Protein AF-A0A7W6SH37-F1 (afdb_monomer_lite)

Radius of gyration: 19.47 Å; chains: 1; bounding box: 39×26×54 Å

pLDDT: mean 76.32, std 10.73, range [50.25, 92.19]

Sequence (98 aa):
MGPTIKLVGFLLFLAGAGSIVYLQHCISEYRSSVPKPRVVGPFTAIRASFRWVHDPNDLLVSEECLANLRRTKTAALVTAAIWVILGIFIIAARALDV

Foldseek 3Di:
DDPVLVVVLVVLVVQLVVLVVQLVVLVVQLVVQDDDDPDPDDVSVVVSVPCPDDDPPPPPHDPSNVVSVVSSVVSVVSSVVSVVVSVVSVVVVVVVVD

Secondary structure (DSSP, 8-state):
--HHHHHHHHHHHHHHHHHHHHHHHHHHHHHHHSPPP---SHHHHHHHHH--S--TT-TTS-HHHHHHHHHHHHHHHHHHHHHHHHHHHHHHHHHHH-

Structure (mmCIF, N/CA/C/O backbone):
data_AF-A0A7W6SH37-F1
#
_entry.id   AF-A0A7W6SH37-F1
#
loop_
_atom_site.group_PDB
_atom_site.id
_atom_site.type_symbol
_atom_site.label_atom_id
_atom_site.label_alt_id
_atom_site.label_comp_id
_atom_site.label_asym_id
_atom_site.label_entity_id
_atom_site.label_seq_id
_atom_site.pdbx_PDB_ins_code
_atom_site.Cartn_x
_atom_site.Cartn_y
_atom_site.Cartn_z
_atom_site.occupancy
_atom_site.B_iso_or_equiv
_atom_site.auth_seq_id
_atom_site.auth_comp_id
_atom_site.auth_asym_id
_atom_site.auth_atom_id
_atom_site.pdbx_PDB_model_num
ATOM 1 N N . MET A 1 1 ? 10.998 -1.363 -28.952 1.00 62.38 1 MET A N 1
ATOM 2 C CA . MET A 1 1 ? 10.742 -2.123 -27.703 1.00 62.38 1 MET A CA 1
ATOM 3 C C . MET A 1 1 ? 10.529 -3.622 -27.921 1.00 62.38 1 MET A C 1
ATOM 5 O O . MET A 1 1 ? 9.589 -4.007 -28.610 1.00 62.38 1 MET A O 1
ATOM 9 N N . GLY A 1 2 ? 11.379 -4.468 -27.327 1.00 80.12 2 GLY A N 1
ATOM 10 C CA . GLY A 1 2 ? 11.278 -5.935 -27.411 1.00 80.12 2 GLY A CA 1
ATOM 11 C C . GLY A 1 2 ? 10.121 -6.552 -26.595 1.00 80.12 2 GLY A C 1
ATOM 12 O O . GLY A 1 2 ? 9.545 -5.880 -25.735 1.00 80.12 2 GLY A O 1
ATOM 13 N N . PRO A 1 3 ? 9.776 -7.836 -26.831 1.00 84.00 3 PRO A N 1
ATOM 14 C CA . PRO A 1 3 ? 8.671 -8.535 -26.155 1.00 84.00 3 PRO A CA 1
ATOM 15 C C . PRO A 1 3 ? 8.857 -8.651 -24.632 1.00 84.00 3 PRO A C 1
ATOM 17 O O . PRO A 1 3 ? 7.881 -8.646 -23.886 1.00 84.00 3 PRO A O 1
ATOM 20 N N . THR A 1 4 ? 10.103 -8.680 -24.160 1.00 83.19 4 THR A N 1
ATOM 21 C CA . THR A 1 4 ? 10.467 -8.726 -22.737 1.00 83.19 4 THR A CA 1
ATOM 22 C C . THR A 1 4 ? 10.016 -7.483 -21.970 1.00 83.19 4 THR A C 1
ATOM 24 O O . THR A 1 4 ? 9.462 -7.606 -20.883 1.00 83.19 4 THR A O 1
ATOM 27 N N . ILE A 1 5 ? 10.164 -6.287 -22.549 1.00 82.06 5 ILE A N 1
ATOM 28 C CA . ILE A 1 5 ? 9.757 -5.021 -21.913 1.00 82.06 5 ILE A CA 1
ATOM 29 C C . ILE A 1 5 ? 8.233 -4.975 -21.732 1.00 82.06 5 ILE A C 1
ATOM 31 O O . ILE A 1 5 ? 7.741 -4.554 -20.685 1.00 82.06 5 ILE A O 1
ATOM 35 N N . LYS A 1 6 ? 7.478 -5.475 -22.720 1.00 81.88 6 LYS A N 1
ATOM 36 C CA . LYS A 1 6 ? 6.011 -5.564 -22.651 1.00 81.88 6 LYS A CA 1
ATOM 37 C C . LYS A 1 6 ? 5.549 -6.532 -21.560 1.00 81.88 6 LYS A C 1
ATOM 39 O O . LYS A 1 6 ? 4.633 -6.204 -20.811 1.00 81.88 6 LYS A O 1
ATOM 44 N N . LEU A 1 7 ? 6.206 -7.690 -21.444 1.00 86.56 7 LEU A N 1
ATOM 45 C CA . LEU A 1 7 ? 5.926 -8.673 -20.394 1.00 86.56 7 LEU A CA 1
ATOM 46 C C . LEU A 1 7 ? 6.180 -8.083 -18.998 1.00 86.56 7 LEU A C 1
ATOM 48 O O . LEU A 1 7 ? 5.320 -8.180 -18.127 1.00 86.56 7 LEU A O 1
ATOM 52 N N . VAL A 1 8 ? 7.331 -7.434 -18.798 1.00 85.94 8 VAL A N 1
ATOM 53 C CA . VAL A 1 8 ? 7.691 -6.808 -17.514 1.00 85.94 8 VAL A CA 1
ATOM 54 C C . VAL A 1 8 ? 6.700 -5.703 -17.145 1.00 85.94 8 VAL A C 1
ATOM 56 O O . VAL A 1 8 ? 6.227 -5.664 -16.011 1.00 85.94 8 VAL A O 1
ATOM 59 N N . GLY A 1 9 ? 6.311 -4.857 -18.103 1.00 84.81 9 GLY A N 1
ATOM 60 C CA . GLY A 1 9 ? 5.294 -3.827 -17.881 1.00 84.81 9 GLY A CA 1
ATOM 61 C C . GLY A 1 9 ? 3.931 -4.407 -17.490 1.00 84.81 9 GLY A C 1
ATOM 62 O O . GLY A 1 9 ? 3.293 -3.910 -16.563 1.00 84.81 9 GLY A O 1
ATOM 63 N N . PHE A 1 10 ? 3.504 -5.492 -18.140 1.00 87.25 10 PHE A N 1
ATOM 64 C CA . PHE A 1 10 ? 2.250 -6.172 -17.809 1.00 87.25 10 PHE A CA 1
ATOM 65 C C . PHE A 1 10 ? 2.277 -6.804 -16.408 1.00 87.25 10 PHE A C 1
ATOM 67 O O . PHE A 1 10 ? 1.317 -6.667 -15.652 1.00 87.25 10 PHE A O 1
ATOM 74 N N . LEU A 1 11 ? 3.389 -7.436 -16.022 1.00 88.75 11 LEU A N 1
ATOM 75 C CA . LEU A 1 11 ? 3.561 -7.996 -14.677 1.00 88.75 11 LEU A CA 1
ATOM 76 C C . LEU A 1 11 ? 3.555 -6.908 -13.595 1.00 88.75 11 LEU A C 1
ATOM 78 O O . LEU A 1 11 ? 2.902 -7.079 -12.566 1.00 88.75 11 LEU A O 1
ATOM 82 N N . LEU A 1 12 ? 4.221 -5.774 -13.835 1.00 87.00 12 LEU A N 1
ATOM 83 C CA . LEU A 1 12 ? 4.196 -4.624 -12.923 1.00 87.00 12 LEU A CA 1
ATOM 84 C C . LEU A 1 12 ? 2.785 -4.044 -12.780 1.00 87.00 12 LEU A C 1
ATOM 86 O O . LEU A 1 12 ? 2.370 -3.703 -11.673 1.00 87.00 12 LEU A O 1
ATOM 90 N N . PHE A 1 13 ? 2.025 -3.979 -13.875 1.00 87.19 13 PHE A N 1
ATOM 91 C CA . PHE A 1 13 ? 0.629 -3.549 -13.840 1.00 87.19 13 PHE A CA 1
ATOM 92 C C . PHE A 1 13 ? -0.242 -4.494 -12.999 1.00 87.19 13 PHE A C 1
ATOM 94 O O . PHE A 1 13 ? -0.989 -4.030 -12.136 1.00 87.19 13 PHE A O 1
ATOM 101 N N . LEU A 1 14 ? -0.111 -5.812 -13.188 1.00 89.81 14 LEU A N 1
ATOM 102 C CA . LEU A 1 14 ? -0.833 -6.806 -12.385 1.00 89.81 14 LEU A CA 1
ATOM 103 C C . LEU A 1 14 ? -0.458 -6.733 -10.900 1.00 89.81 14 LEU A C 1
ATOM 105 O O . LEU A 1 14 ? -1.343 -6.792 -10.048 1.00 89.81 14 LEU A O 1
ATOM 109 N N . ALA A 1 15 ? 0.827 -6.555 -10.584 1.00 86.00 15 ALA A N 1
ATOM 110 C CA . ALA A 1 15 ? 1.288 -6.366 -9.210 1.00 86.00 15 ALA A CA 1
ATOM 111 C C . ALA A 1 15 ? 0.692 -5.094 -8.582 1.00 86.00 15 ALA A C 1
ATOM 113 O O . ALA A 1 15 ? 0.227 -5.124 -7.441 1.00 86.00 15 ALA A O 1
ATOM 114 N N . GLY A 1 16 ? 0.631 -3.995 -9.342 1.00 82.00 16 GLY A N 1
ATOM 115 C CA . GLY A 1 16 ? -0.019 -2.752 -8.925 1.00 82.00 16 GLY A CA 1
ATOM 116 C C . GLY A 1 16 ? -1.510 -2.942 -8.642 1.00 82.00 16 GLY A C 1
ATOM 117 O O . GLY A 1 16 ? -1.981 -2.597 -7.557 1.00 82.00 16 GLY A O 1
ATOM 118 N N . ALA A 1 17 ? -2.245 -3.562 -9.567 1.00 85.94 17 ALA A N 1
ATOM 119 C CA . ALA A 1 17 ? -3.668 -3.850 -9.397 1.00 85.94 17 ALA A CA 1
ATOM 120 C C . ALA A 1 17 ? -3.930 -4.766 -8.187 1.00 85.94 17 ALA A C 1
ATOM 122 O O . ALA A 1 17 ? -4.782 -4.460 -7.351 1.00 85.94 17 ALA A O 1
ATOM 123 N N . GLY A 1 18 ? -3.151 -5.842 -8.043 1.00 85.50 18 GLY A N 1
ATOM 124 C CA . GLY A 1 18 ? -3.246 -6.763 -6.908 1.00 85.50 18 GLY A CA 1
ATOM 125 C C . GLY A 1 18 ? -2.963 -6.082 -5.568 1.00 85.50 18 GLY A C 1
ATOM 126 O O . GLY A 1 18 ? -3.683 -6.315 -4.598 1.00 85.50 18 GLY A O 1
ATOM 127 N N . SER A 1 19 ? -1.976 -5.181 -5.519 1.00 83.44 19 SER A N 1
ATOM 128 C CA . SER A 1 19 ? -1.653 -4.431 -4.299 1.00 83.44 19 SER A CA 1
ATOM 129 C C . SER A 1 19 ? -2.799 -3.523 -3.838 1.00 83.44 19 SER A C 1
ATOM 131 O O . SER A 1 19 ? -3.079 -3.460 -2.643 1.00 83.44 19 SER A O 1
ATOM 133 N N . ILE A 1 20 ? -3.540 -2.907 -4.770 1.00 84.38 20 ILE A N 1
ATOM 134 C CA . ILE A 1 20 ? -4.723 -2.094 -4.444 1.00 84.38 20 ILE A CA 1
ATOM 135 C C . ILE A 1 20 ? -5.841 -2.958 -3.875 1.00 84.38 20 ILE A C 1
ATOM 137 O O . ILE A 1 20 ? -6.429 -2.594 -2.858 1.00 84.38 20 ILE A O 1
ATOM 141 N N . VAL A 1 21 ? -6.138 -4.093 -4.514 1.00 88.94 21 VAL A N 1
ATOM 142 C CA . VAL A 1 21 ? -7.184 -5.010 -4.040 1.00 88.94 21 VAL A CA 1
ATOM 143 C C . VAL A 1 21 ? -6.845 -5.515 -2.638 1.00 88.94 21 VAL A C 1
ATOM 145 O O . VAL A 1 21 ? -7.696 -5.499 -1.749 1.00 88.94 21 VAL A O 1
ATOM 148 N N . TYR A 1 22 ? -5.584 -5.882 -2.405 1.00 83.50 22 TYR A N 1
ATOM 149 C CA . TYR A 1 22 ? -5.108 -6.299 -1.090 1.00 83.50 22 TYR A CA 1
ATOM 150 C C . TYR A 1 22 ? -5.207 -5.171 -0.052 1.00 83.50 22 TYR A C 1
ATOM 152 O O . TYR A 1 22 ? -5.709 -5.383 1.050 1.00 83.50 22 TYR A O 1
ATOM 160 N N . LEU A 1 23 ? -4.816 -3.945 -0.411 1.00 78.56 23 LEU A N 1
ATOM 161 C CA . LEU A 1 23 ? -4.958 -2.782 0.462 1.00 78.56 23 LEU A CA 1
ATOM 162 C C . LEU A 1 23 ? -6.427 -2.515 0.822 1.00 78.56 23 LEU A C 1
ATOM 164 O O . LEU A 1 23 ? -6.737 -2.276 1.988 1.00 78.56 23 LEU A O 1
ATOM 168 N N . GLN A 1 24 ? -7.339 -2.591 -0.149 1.00 84.44 24 GLN A N 1
ATOM 169 C CA . GLN A 1 24 ? -8.778 -2.451 0.091 1.00 84.44 24 GLN A CA 1
ATOM 170 C C . GLN A 1 24 ? -9.303 -3.534 1.035 1.00 84.44 24 GLN A C 1
ATOM 172 O O . GLN A 1 24 ? -10.075 -3.224 1.944 1.00 84.44 24 GLN A O 1
ATOM 177 N N . HIS A 1 25 ? -8.850 -4.776 0.863 1.00 85.56 25 HIS A N 1
ATOM 178 C CA . HIS A 1 25 ? -9.200 -5.877 1.751 1.00 85.56 25 HIS A CA 1
ATOM 179 C C . HIS A 1 25 ? -8.741 -5.602 3.192 1.00 85.56 25 HIS A C 1
ATOM 181 O O . HIS A 1 25 ? -9.563 -5.630 4.106 1.00 85.56 25 HIS A O 1
ATOM 187 N N . CYS A 1 26 ? -7.480 -5.199 3.392 1.00 75.25 26 CYS A N 1
ATOM 188 C CA . CYS A 1 26 ? -6.961 -4.839 4.715 1.00 75.25 26 CYS A CA 1
ATOM 189 C C . CYS A 1 26 ? -7.687 -3.637 5.344 1.00 75.25 26 CYS A C 1
ATOM 191 O O . CYS A 1 26 ? -7.883 -3.604 6.557 1.00 75.25 26 CYS A O 1
ATOM 193 N N . ILE A 1 27 ? -8.091 -2.639 4.547 1.00 79.44 27 ILE A N 1
ATOM 194 C CA . ILE A 1 27 ? -8.883 -1.495 5.033 1.00 79.44 27 ILE A CA 1
ATOM 195 C C . ILE A 1 27 ? -10.275 -1.956 5.474 1.00 79.44 27 ILE A C 1
ATOM 197 O O . ILE A 1 27 ? -10.786 -1.475 6.488 1.00 79.44 27 ILE A O 1
ATOM 201 N N . SER A 1 28 ? -10.894 -2.866 4.721 1.00 81.69 28 SER A N 1
ATOM 202 C CA . SER A 1 28 ? -12.203 -3.427 5.055 1.00 81.69 28 SER A CA 1
ATOM 203 C C . SER A 1 28 ? -12.149 -4.231 6.354 1.00 81.69 28 SER A C 1
ATOM 205 O O . SER A 1 28 ? -12.969 -4.001 7.243 1.00 81.69 28 SER A O 1
ATOM 207 N N . GLU A 1 29 ? -11.156 -5.113 6.499 1.00 79.12 29 GLU A N 1
ATOM 208 C CA . GLU A 1 29 ? -10.921 -5.861 7.740 1.00 79.12 29 GLU A CA 1
ATOM 209 C C . GLU A 1 29 ? -10.684 -4.919 8.920 1.00 79.12 29 GLU A C 1
ATOM 211 O O . GLU A 1 29 ? -11.368 -5.029 9.939 1.00 79.12 29 GLU A O 1
ATOM 216 N N . TYR A 1 30 ? -9.803 -3.926 8.761 1.00 73.44 30 TYR A N 1
ATOM 217 C CA . TYR A 1 30 ? -9.557 -2.924 9.794 1.00 73.44 30 TYR A CA 1
ATOM 218 C C . TYR A 1 30 ? -10.856 -2.218 10.200 1.00 73.44 30 TYR A C 1
ATOM 220 O O . TYR A 1 30 ? -11.222 -2.250 11.372 1.00 73.44 30 TYR A O 1
ATOM 228 N N . ARG A 1 31 ? -11.624 -1.676 9.245 1.00 73.06 31 ARG A N 1
ATOM 229 C CA . ARG A 1 31 ? -12.916 -1.018 9.519 1.00 73.06 31 ARG A CA 1
ATOM 230 C C . ARG A 1 31 ? -13.934 -1.926 10.202 1.00 73.06 31 ARG A C 1
ATOM 232 O O . ARG A 1 31 ? -14.739 -1.421 10.979 1.00 73.06 31 ARG A O 1
ATOM 239 N N . SER A 1 32 ? -13.916 -3.225 9.911 1.00 77.19 32 SER A N 1
ATOM 240 C CA . SER A 1 32 ? -14.807 -4.197 10.551 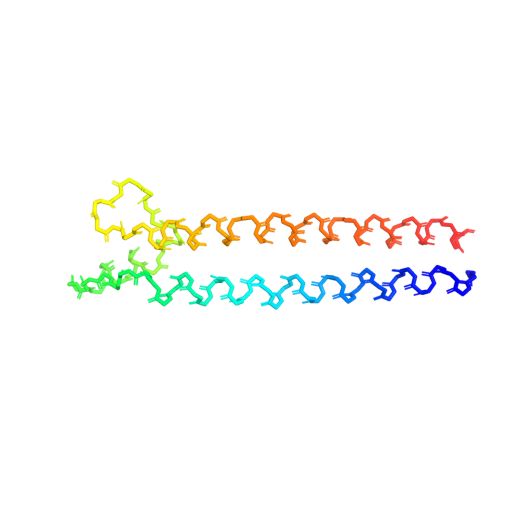1.00 77.19 32 SER A CA 1
ATOM 241 C C . SER A 1 32 ? -14.450 -4.425 12.025 1.00 77.19 32 SER A C 1
ATOM 243 O O . SER A 1 32 ? -15.346 -4.547 12.857 1.00 77.19 32 SER A O 1
ATOM 245 N N . SER A 1 33 ? -13.153 -4.392 12.352 1.00 70.56 33 SER A N 1
ATOM 246 C CA . SER A 1 33 ? -12.623 -4.545 13.712 1.00 70.56 33 SER A CA 1
ATOM 247 C C . SER A 1 33 ? -12.589 -3.244 14.521 1.00 70.56 33 SER A C 1
ATOM 249 O O . SER A 1 33 ? -12.355 -3.273 15.728 1.00 70.56 33 SER A O 1
ATOM 251 N N . VAL A 1 34 ? -12.811 -2.091 13.882 1.00 68.12 34 VAL A N 1
ATOM 252 C CA . VAL A 1 34 ? -12.786 -0.794 14.565 1.00 68.12 34 VAL A CA 1
ATOM 253 C C . VAL A 1 34 ? -14.042 -0.639 15.431 1.00 68.12 34 VAL A C 1
ATOM 255 O O . VAL A 1 34 ? -15.161 -0.709 14.908 1.00 68.12 34 VAL A O 1
ATOM 258 N N . PRO A 1 35 ? -13.892 -0.372 16.743 1.00 64.75 35 PRO A N 1
ATOM 259 C CA . PRO A 1 35 ? -15.030 -0.091 17.604 1.00 64.75 35 PRO A CA 1
ATOM 260 C C . PRO A 1 35 ? -15.735 1.176 17.111 1.00 64.75 35 PRO A C 1
ATOM 262 O O . PRO A 1 35 ? -15.153 2.258 17.032 1.00 64.75 35 PRO A O 1
ATOM 265 N N . LYS A 1 36 ? -17.013 1.040 16.741 1.00 68.38 36 LYS A N 1
ATOM 266 C CA . LYS A 1 36 ? -17.821 2.173 16.280 1.00 68.38 36 LYS A CA 1
ATOM 267 C C . LYS A 1 36 ? -18.013 3.137 17.459 1.00 68.38 36 LYS A C 1
ATOM 269 O O . LYS A 1 36 ? -18.536 2.709 18.491 1.00 68.38 36 LYS A O 1
ATOM 274 N N . PRO A 1 37 ? -17.622 4.418 17.343 1.00 61.19 37 PRO A N 1
ATOM 275 C CA . PRO A 1 37 ? -17.814 5.368 18.428 1.00 61.19 37 PRO A CA 1
ATOM 276 C C . PRO A 1 37 ? -19.307 5.486 18.750 1.00 61.19 37 PRO A C 1
ATOM 278 O O . PRO A 1 37 ? -20.135 5.592 17.844 1.00 61.19 37 PRO A O 1
ATOM 281 N N . ARG A 1 38 ? -19.667 5.480 20.040 1.00 60.75 38 ARG A N 1
ATOM 282 C CA . ARG A 1 38 ? -21.024 5.842 20.471 1.00 60.75 38 ARG A CA 1
ATOM 283 C C . ARG A 1 38 ? -21.229 7.319 20.158 1.00 60.75 38 ARG A C 1
ATOM 285 O O . ARG A 1 38 ? -20.708 8.191 20.849 1.00 60.75 38 ARG A O 1
ATOM 292 N N . VAL A 1 39 ? -21.939 7.594 19.072 1.00 60.91 39 VAL A N 1
ATOM 293 C CA . VAL A 1 39 ? -22.155 8.954 18.585 1.00 60.91 39 VAL A CA 1
ATOM 294 C C . VAL A 1 39 ? -23.235 9.628 19.431 1.00 60.91 39 VAL A C 1
ATOM 296 O O . VAL A 1 39 ? -24.426 9.481 19.180 1.00 60.91 39 VAL A O 1
ATOM 299 N N . VAL A 1 40 ? -22.822 10.358 20.463 1.00 58.25 40 VAL A N 1
ATOM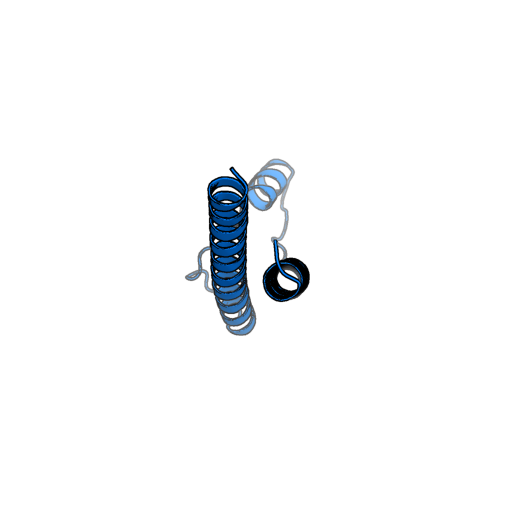 300 C CA . VAL A 1 40 ? -23.695 11.245 21.247 1.00 58.25 40 VAL A CA 1
ATOM 301 C C . VAL A 1 40 ? -23.674 12.639 20.610 1.00 58.25 40 VAL A C 1
ATOM 303 O O . VAL A 1 40 ? -22.948 13.528 21.051 1.00 58.25 40 VAL A O 1
ATOM 306 N N . GLY A 1 41 ? -24.406 12.807 19.502 1.00 72.62 41 GLY A N 1
ATOM 307 C CA . GLY A 1 41 ? -24.674 14.107 18.865 1.00 72.62 41 GLY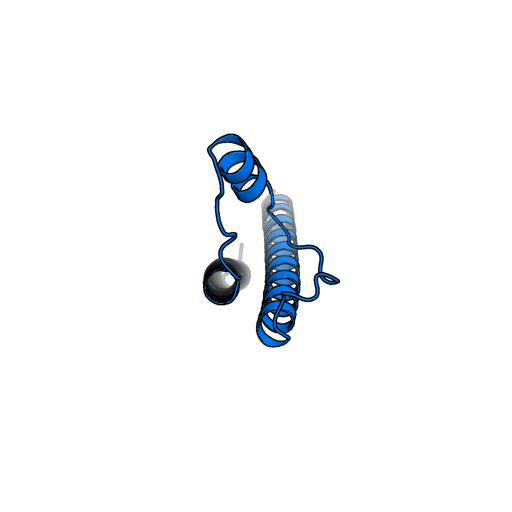 A CA 1
ATOM 308 C C . GLY A 1 41 ? -24.007 14.380 17.498 1.00 72.62 41 GLY A C 1
ATOM 309 O O . GLY A 1 41 ? -23.107 13.664 17.062 1.00 72.62 41 GLY A O 1
ATOM 310 N N . PRO A 1 42 ? -24.440 15.440 16.788 1.00 70.38 42 PRO A N 1
ATOM 311 C CA . PRO A 1 42 ? -23.992 15.729 15.420 1.00 70.38 42 PRO A CA 1
ATOM 312 C C . PRO A 1 42 ? -22.528 16.194 15.344 1.00 70.38 42 PRO A C 1
ATOM 314 O O . PRO A 1 42 ? -21.794 15.799 14.442 1.00 70.38 42 PRO A O 1
ATOM 317 N N . PHE A 1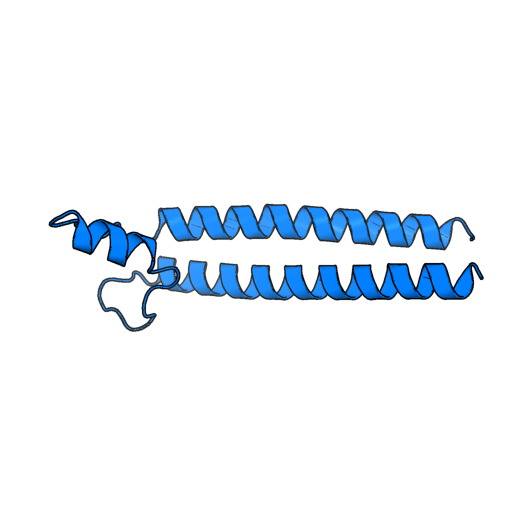 43 ? -22.053 16.969 16.322 1.00 68.56 43 PHE A N 1
ATOM 318 C CA . PHE A 1 43 ? -20.661 17.438 16.352 1.00 68.56 43 PHE A CA 1
ATOM 319 C C . PHE A 1 43 ? -19.659 16.317 16.661 1.00 68.56 43 PHE A C 1
ATOM 321 O O . PHE A 1 43 ? -18.550 16.304 16.124 1.00 68.56 43 PHE A O 1
ATOM 328 N N . THR A 1 44 ? -20.047 15.338 17.481 1.00 63.31 44 THR A N 1
ATOM 329 C CA . THR A 1 44 ? -19.232 14.145 17.750 1.00 63.31 44 THR A CA 1
ATOM 330 C C . THR A 1 44 ? -19.246 13.178 16.567 1.00 63.31 44 THR A C 1
ATOM 332 O O . THR A 1 44 ? -18.220 12.553 16.315 1.00 63.31 44 THR A O 1
ATOM 335 N N . ALA A 1 45 ? -20.327 13.127 15.777 1.00 63.00 45 ALA A N 1
ATOM 336 C CA . ALA A 1 45 ? -20.382 12.391 14.508 1.00 63.00 45 ALA A CA 1
ATOM 337 C C . ALA A 1 45 ? -19.367 12.927 13.490 1.00 63.00 45 ALA A C 1
ATOM 339 O O . ALA A 1 45 ? -18.585 12.168 12.918 1.00 63.00 45 ALA A O 1
ATOM 340 N N . ILE A 1 46 ? -19.337 14.252 13.317 1.00 61.50 46 ILE A N 1
ATOM 341 C CA . ILE A 1 46 ? -18.401 14.924 12.412 1.00 61.50 46 ILE A CA 1
ATOM 342 C C . ILE A 1 46 ? -16.968 14.682 12.896 1.00 61.50 46 ILE A C 1
ATOM 344 O O . ILE A 1 46 ? -16.129 14.201 12.137 1.00 61.50 46 ILE A O 1
ATOM 348 N N . ARG A 1 47 ? -16.692 14.890 14.188 1.00 64.94 47 ARG A N 1
ATOM 349 C CA . ARG A 1 47 ? -15.361 14.634 14.759 1.00 64.94 47 ARG A CA 1
ATOM 350 C C . ARG A 1 47 ? -14.926 13.168 14.627 1.00 64.94 47 ARG A C 1
ATOM 352 O O . ARG A 1 47 ? -13.757 12.910 14.357 1.00 64.94 47 ARG A O 1
ATOM 359 N N . ALA A 1 48 ? -15.852 12.221 14.774 1.00 61.56 48 ALA A N 1
ATOM 360 C CA . ALA A 1 48 ? -15.598 10.801 14.554 1.00 61.56 48 ALA A CA 1
ATOM 361 C C . ALA A 1 48 ? -15.311 10.480 13.077 1.00 61.56 48 ALA A C 1
ATOM 363 O O . ALA A 1 48 ? -14.407 9.699 12.802 1.00 61.56 48 ALA A O 1
ATOM 364 N N . SER A 1 49 ? -16.008 11.119 12.130 1.00 59.53 49 SER A N 1
ATOM 365 C CA . SER A 1 49 ? -15.756 10.940 10.690 1.00 59.53 49 SER A CA 1
ATOM 366 C C . SER A 1 49 ? -14.411 11.507 10.221 1.00 59.53 49 SER A C 1
ATOM 368 O O . SER A 1 49 ? -13.802 10.961 9.303 1.00 59.53 49 SER A O 1
ATOM 370 N N . PHE A 1 50 ? -13.904 12.551 10.885 1.00 57.53 50 PHE A N 1
ATOM 371 C CA . PHE A 1 50 ? -12.576 13.113 10.612 1.00 57.53 50 PHE A CA 1
ATOM 372 C C . PHE A 1 50 ? -11.438 12.347 11.301 1.00 57.53 50 PHE A C 1
ATOM 374 O O . PHE A 1 50 ? -10.274 12.528 10.942 1.00 57.53 50 PHE A O 1
ATOM 381 N N . ARG A 1 51 ? -11.737 11.450 12.252 1.00 62.56 51 ARG A N 1
ATOM 382 C CA . ARG A 1 51 ? -10.742 10.566 12.878 1.00 62.56 51 ARG A CA 1
ATOM 383 C C . ARG A 1 51 ? -10.384 9.427 11.918 1.00 62.56 51 ARG A C 1
ATOM 385 O O . ARG A 1 51 ? -10.883 8.312 12.019 1.00 62.56 51 ARG A O 1
ATOM 392 N N . TRP A 1 52 ? -9.496 9.721 10.972 1.00 55.25 52 TRP A N 1
ATOM 393 C CA . TRP A 1 52 ? -8.995 8.740 10.003 1.00 55.25 52 TRP A CA 1
ATOM 394 C C . TRP A 1 52 ? -8.109 7.658 10.640 1.00 55.25 52 TRP A C 1
ATOM 396 O O . TRP A 1 52 ? -8.003 6.559 10.102 1.00 55.25 52 TRP A O 1
ATOM 406 N N . VAL A 1 53 ? -7.501 7.940 11.796 1.00 58.59 53 VAL A N 1
ATOM 407 C CA . VAL A 1 53 ? -6.620 7.019 12.529 1.00 58.59 53 VAL A CA 1
ATOM 408 C C . VAL A 1 53 ? -6.962 7.099 14.020 1.00 58.59 53 VAL A C 1
ATOM 410 O O . VAL A 1 53 ? -7.047 8.197 14.571 1.00 58.59 53 VAL A O 1
ATOM 413 N N . HIS A 1 54 ? -7.220 5.951 14.657 1.00 63.88 54 HIS A N 1
ATOM 414 C CA . HIS A 1 54 ? -7.360 5.875 16.116 1.00 63.88 54 HIS A CA 1
ATOM 415 C C . HIS A 1 54 ? -5.990 6.007 16.776 1.00 63.88 54 HIS A C 1
ATOM 417 O O . HIS A 1 54 ? -4.980 5.593 16.204 1.00 63.88 54 HIS A O 1
ATOM 423 N N . ASP A 1 55 ? -5.971 6.589 17.972 1.00 60.50 55 ASP A N 1
ATOM 424 C CA . ASP A 1 55 ? -4.769 6.593 18.793 1.00 60.50 55 ASP A CA 1
ATOM 425 C C . ASP A 1 55 ? -4.436 5.130 19.143 1.00 60.50 55 ASP A C 1
ATOM 427 O O . ASP A 1 55 ? -5.279 4.447 19.728 1.00 60.50 55 ASP A O 1
ATOM 431 N N . PRO A 1 56 ? -3.266 4.601 18.743 1.00 59.12 56 PRO A N 1
ATOM 432 C CA . PRO A 1 56 ? -2.898 3.216 19.024 1.00 59.12 56 PRO A CA 1
ATOM 433 C C . PRO A 1 56 ? -2.754 2.917 20.525 1.00 59.12 56 PRO A C 1
ATOM 435 O O . PRO A 1 56 ? -2.659 1.746 20.880 1.00 59.12 56 PRO A O 1
ATOM 438 N N . ASN A 1 57 ? -2.743 3.941 21.388 1.00 58.94 57 ASN A N 1
ATOM 439 C CA . ASN A 1 57 ? -2.699 3.801 22.845 1.00 58.94 57 ASN A CA 1
ATOM 440 C C . ASN A 1 57 ? -4.086 3.842 23.516 1.00 58.94 57 ASN A C 1
ATOM 442 O O . ASN A 1 57 ? -4.169 3.878 24.743 1.00 58.94 57 ASN A O 1
ATOM 446 N N . ASP A 1 58 ? -5.176 3.880 22.745 1.00 62.06 58 ASP A N 1
ATOM 447 C CA . ASP A 1 58 ? -6.528 3.912 23.303 1.00 62.06 58 ASP A CA 1
ATOM 448 C C . ASP A 1 58 ? -6.898 2.527 23.875 1.00 62.06 58 ASP A C 1
ATOM 450 O O . ASP A 1 58 ? -6.905 1.523 23.160 1.00 62.06 58 ASP A O 1
ATOM 454 N N . LEU A 1 59 ? -7.209 2.471 25.176 1.00 59.88 59 LEU A N 1
ATOM 455 C CA . LEU A 1 59 ? -7.504 1.242 25.939 1.00 59.88 59 LEU A CA 1
ATOM 456 C C . LEU A 1 59 ? -8.719 0.461 25.401 1.00 59.88 59 LEU A C 1
ATOM 458 O O . LEU A 1 59 ? -8.962 -0.674 25.804 1.00 59.88 59 LEU A O 1
ATOM 462 N N . LEU A 1 60 ? -9.499 1.077 24.512 1.00 64.19 60 LEU A N 1
ATOM 463 C CA . LEU A 1 60 ? -10.674 0.495 23.867 1.00 64.19 60 LEU A CA 1
ATOM 464 C C . LEU A 1 60 ? -10.353 -0.248 22.558 1.00 64.19 60 LEU A C 1
ATOM 466 O O . LEU A 1 60 ? -11.260 -0.810 21.940 1.00 64.19 60 LEU A O 1
ATOM 470 N N . VAL A 1 61 ? -9.097 -0.243 22.106 1.00 64.69 61 VAL A N 1
ATOM 471 C CA . VAL A 1 61 ? -8.678 -0.892 20.858 1.00 64.69 61 VAL A CA 1
ATOM 472 C C . VAL A 1 61 ? -8.231 -2.325 21.151 1.00 64.69 61 VAL A C 1
ATOM 474 O O . VAL A 1 61 ? -7.287 -2.551 21.902 1.00 64.69 61 VAL A O 1
ATOM 477 N N . SER A 1 62 ? -8.898 -3.308 20.538 1.00 72.88 62 SER A N 1
ATOM 478 C CA . SER A 1 62 ? -8.494 -4.715 20.641 1.00 72.88 62 SER A CA 1
ATOM 479 C C . SER A 1 62 ? -7.139 -4.963 19.964 1.00 72.88 62 SER A C 1
ATOM 481 O O . SER A 1 62 ? -6.787 -4.303 18.981 1.00 72.88 62 SER A O 1
ATOM 483 N N . GLU A 1 63 ? -6.382 -5.957 20.441 1.00 75.69 63 GLU A N 1
ATOM 484 C CA . GLU A 1 63 ? -5.103 -6.339 19.820 1.00 75.69 63 GLU A CA 1
ATOM 485 C C . GLU A 1 63 ? -5.260 -6.724 18.339 1.00 75.69 63 GLU A C 1
ATOM 487 O O . GLU A 1 63 ? -4.399 -6.411 17.515 1.00 75.69 63 GLU A O 1
ATOM 492 N N . GLU A 1 64 ? -6.396 -7.324 17.974 1.00 74.50 64 GLU A N 1
ATOM 493 C CA . GLU A 1 64 ? -6.747 -7.660 16.590 1.00 74.50 64 GLU A CA 1
ATOM 494 C C . GLU A 1 64 ? -6.863 -6.411 15.703 1.00 74.50 64 GLU A C 1
ATOM 496 O O . GLU A 1 64 ? -6.377 -6.395 14.571 1.00 74.50 64 GLU A O 1
ATOM 501 N N . CYS A 1 65 ? -7.435 -5.325 16.228 1.00 71.06 65 CYS A N 1
ATOM 502 C CA . CYS A 1 65 ? -7.547 -4.055 15.517 1.00 71.06 65 CYS A CA 1
ATOM 503 C C . CYS A 1 65 ? -6.167 -3.403 15.309 1.00 71.06 65 CYS A C 1
ATOM 505 O O . CYS A 1 65 ? -5.875 -2.893 14.223 1.00 71.06 65 CYS A O 1
ATOM 507 N N . LEU A 1 66 ? -5.268 -3.488 16.299 1.00 74.38 66 LEU A N 1
ATOM 508 C CA . LEU A 1 66 ? -3.877 -3.035 16.161 1.00 74.38 66 LEU A CA 1
ATOM 509 C C . LEU A 1 66 ? -3.090 -3.873 15.146 1.00 74.38 66 LEU A C 1
ATOM 511 O O . LEU A 1 66 ? -2.321 -3.318 14.353 1.00 74.38 66 LEU A O 1
ATOM 515 N N . ALA A 1 67 ? -3.279 -5.193 15.141 1.00 78.12 67 ALA A N 1
ATOM 516 C CA . ALA A 1 67 ? -2.669 -6.083 14.159 1.00 78.12 67 ALA A CA 1
ATOM 517 C C . ALA A 1 67 ? -3.152 -5.753 12.739 1.00 78.12 67 ALA A C 1
ATOM 519 O O . ALA A 1 67 ? -2.331 -5.610 11.827 1.00 78.12 67 ALA A O 1
ATOM 520 N N . ASN A 1 68 ? -4.458 -5.533 12.567 1.00 78.50 68 ASN A N 1
ATOM 521 C CA . ASN A 1 68 ? -5.041 -5.119 11.295 1.00 78.50 68 ASN A CA 1
ATOM 522 C C . ASN A 1 68 ? -4.516 -3.752 10.857 1.00 78.50 68 ASN A C 1
ATOM 524 O O . ASN A 1 68 ? -4.079 -3.636 9.718 1.00 78.50 68 ASN A O 1
ATOM 528 N N . LEU A 1 69 ? -4.426 -2.762 11.754 1.00 77.62 69 LEU A N 1
ATOM 529 C CA . LEU A 1 69 ? -3.839 -1.448 11.461 1.00 77.62 69 LEU A CA 1
ATOM 530 C C . LEU A 1 69 ? -2.387 -1.558 10.973 1.00 77.62 69 LEU A C 1
ATOM 532 O O . LEU A 1 69 ? -1.992 -0.883 10.019 1.00 77.62 69 LEU A O 1
ATOM 536 N N . ARG A 1 70 ? -1.572 -2.406 11.618 1.00 81.62 70 ARG A N 1
ATOM 537 C CA . ARG A 1 70 ? -0.189 -2.665 11.183 1.00 81.62 70 ARG A CA 1
ATOM 538 C C . ARG A 1 70 ? -0.161 -3.295 9.794 1.00 81.62 70 ARG A C 1
ATOM 540 O O . ARG A 1 70 ? 0.617 -2.836 8.961 1.00 81.62 70 ARG A O 1
ATOM 547 N N . ARG A 1 71 ? -1.031 -4.276 9.523 1.00 80.19 71 ARG A N 1
ATOM 548 C CA . ARG A 1 71 ? -1.177 -4.892 8.192 1.00 80.19 71 ARG A CA 1
ATOM 549 C C . ARG A 1 71 ? -1.621 -3.884 7.136 1.00 80.19 71 ARG A C 1
ATOM 551 O O . ARG A 1 71 ? -1.084 -3.893 6.035 1.00 80.19 71 ARG A O 1
ATOM 558 N N . THR A 1 72 ? -2.540 -2.973 7.456 1.00 78.50 72 THR A N 1
ATOM 559 C CA . THR A 1 72 ? -2.957 -1.924 6.515 1.00 78.50 72 THR A CA 1
ATOM 560 C C . THR A 1 72 ? -1.811 -0.962 6.219 1.00 78.50 72 THR A C 1
ATOM 562 O O . THR A 1 72 ? -1.614 -0.587 5.067 1.00 78.50 72 THR A O 1
ATOM 565 N N . LYS A 1 73 ? -1.019 -0.584 7.234 1.00 80.12 73 LYS A N 1
ATOM 566 C CA . LYS A 1 73 ? 0.164 0.273 7.054 1.00 80.12 73 LYS A CA 1
ATOM 567 C C . LYS A 1 73 ? 1.218 -0.390 6.173 1.00 80.12 73 LYS A C 1
ATOM 569 O O . LYS A 1 73 ? 1.715 0.256 5.254 1.00 80.12 73 LYS A O 1
ATOM 574 N N . THR A 1 74 ? 1.545 -1.659 6.418 1.00 83.31 74 THR A N 1
ATOM 575 C CA . THR A 1 74 ? 2.506 -2.386 5.576 1.00 83.31 74 THR A CA 1
ATOM 576 C C . THR A 1 74 ? 1.973 -2.564 4.157 1.00 83.31 74 THR A C 1
ATOM 578 O O . THR A 1 74 ? 2.701 -2.279 3.211 1.00 83.31 74 THR A O 1
ATOM 581 N N . ALA A 1 75 ? 0.697 -2.924 3.988 1.00 78.00 75 ALA A N 1
ATOM 582 C CA . ALA A 1 75 ? 0.052 -3.019 2.677 1.00 78.00 75 ALA A CA 1
ATOM 583 C C . ALA A 1 75 ? 0.079 -1.683 1.918 1.00 78.00 75 ALA A C 1
ATOM 585 O O . ALA A 1 75 ? 0.381 -1.658 0.725 1.00 78.00 75 ALA A O 1
ATOM 586 N N . ALA A 1 76 ? -0.184 -0.564 2.600 1.00 80.06 76 ALA A N 1
ATOM 587 C CA . ALA A 1 76 ? -0.148 0.767 2.001 1.00 80.06 76 ALA A CA 1
ATOM 588 C C . ALA A 1 76 ? 1.267 1.145 1.546 1.00 80.06 76 ALA A C 1
ATOM 590 O O . ALA A 1 76 ? 1.439 1.670 0.448 1.00 80.06 76 ALA A O 1
ATOM 591 N N . LEU A 1 77 ? 2.281 0.832 2.358 1.00 87.44 77 LEU A N 1
ATOM 592 C CA . LEU A 1 77 ? 3.684 1.109 2.048 1.00 87.44 77 LEU A CA 1
ATOM 593 C C . LEU A 1 77 ? 4.165 0.266 0.855 1.00 87.44 77 LEU A C 1
ATOM 595 O O . LEU A 1 77 ? 4.783 0.798 -0.064 1.00 87.44 77 LEU A O 1
ATOM 599 N N . VAL A 1 78 ? 3.802 -1.021 0.818 1.00 86.12 78 VAL A N 1
ATOM 600 C CA . VAL A 1 78 ? 4.080 -1.915 -0.320 1.00 86.12 78 VAL A CA 1
ATOM 601 C C . VAL A 1 78 ? 3.396 -1.414 -1.589 1.00 86.12 78 VAL A C 1
ATOM 603 O O . VAL A 1 78 ? 4.033 -1.328 -2.636 1.00 86.12 78 VAL A O 1
ATOM 606 N N . THR A 1 79 ? 2.124 -1.025 -1.494 1.00 84.19 79 THR A N 1
ATOM 607 C CA . THR A 1 79 ? 1.373 -0.455 -2.621 1.00 84.19 79 THR A CA 1
ATOM 608 C C . THR A 1 79 ? 2.077 0.798 -3.142 1.00 84.19 79 THR A C 1
ATOM 610 O O . THR A 1 79 ? 2.385 0.879 -4.328 1.00 84.19 79 THR A O 1
ATOM 613 N N . ALA A 1 80 ? 2.421 1.744 -2.263 1.00 86.00 80 ALA A N 1
ATOM 614 C CA . ALA A 1 80 ? 3.135 2.961 -2.644 1.00 86.00 80 ALA A CA 1
ATOM 615 C C . ALA A 1 80 ? 4.477 2.660 -3.333 1.00 86.00 80 ALA A C 1
ATOM 617 O O . ALA A 1 80 ? 4.773 3.246 -4.373 1.00 86.00 80 ALA A O 1
ATOM 618 N N . ALA A 1 81 ? 5.258 1.710 -2.811 1.00 89.12 81 ALA A N 1
ATOM 619 C CA . ALA A 1 81 ? 6.524 1.303 -3.416 1.00 89.12 81 ALA A CA 1
ATOM 620 C C . ALA A 1 81 ? 6.337 0.728 -4.833 1.00 89.12 81 ALA A C 1
ATOM 622 O O . ALA A 1 81 ? 7.065 1.111 -5.748 1.00 89.12 81 ALA A O 1
ATOM 623 N N . ILE A 1 82 ? 5.333 -0.134 -5.041 1.00 88.00 82 ILE A N 1
ATOM 624 C CA . ILE A 1 82 ? 5.016 -0.700 -6.364 1.00 88.00 82 ILE A CA 1
ATOM 625 C C . ILE A 1 82 ? 4.632 0.408 -7.351 1.00 88.00 82 ILE A C 1
ATOM 627 O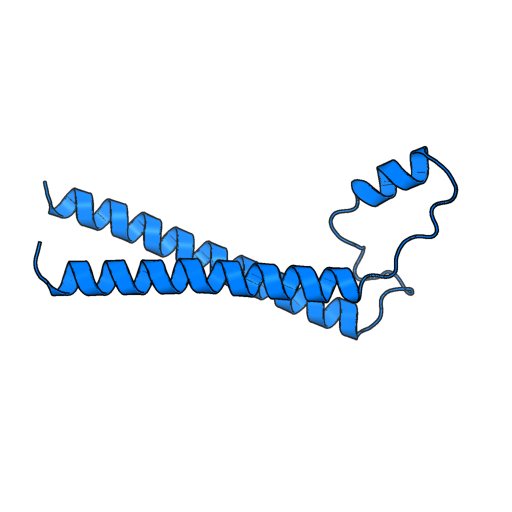 O . ILE A 1 82 ? 5.113 0.412 -8.484 1.00 88.00 82 ILE A O 1
ATOM 631 N N . TRP A 1 83 ? 3.820 1.377 -6.924 1.00 85.62 83 TRP A N 1
ATOM 632 C CA . TRP A 1 83 ? 3.432 2.517 -7.760 1.00 85.62 83 TRP A CA 1
ATOM 633 C C . TRP A 1 83 ? 4.620 3.410 -8.137 1.00 85.62 83 TRP A C 1
ATOM 635 O O . TRP A 1 83 ? 4.709 3.852 -9.283 1.00 85.62 83 TRP A O 1
ATOM 645 N N . VAL A 1 84 ? 5.566 3.628 -7.219 1.00 92.19 84 VAL A N 1
ATOM 646 C CA . VAL A 1 84 ? 6.811 4.356 -7.510 1.00 92.19 84 VAL A CA 1
ATOM 647 C C . VAL A 1 84 ? 7.657 3.603 -8.538 1.00 92.19 84 VAL A C 1
ATOM 649 O O . VAL A 1 84 ? 8.094 4.202 -9.520 1.00 92.19 84 VAL A O 1
ATOM 652 N N . ILE A 1 85 ? 7.845 2.290 -8.365 1.00 90.62 85 ILE A N 1
ATOM 653 C CA . ILE A 1 85 ? 8.602 1.451 -9.311 1.00 90.62 85 ILE A CA 1
ATOM 654 C C . ILE A 1 85 ? 7.949 1.475 -10.696 1.00 90.62 85 ILE A C 1
ATOM 656 O O . ILE A 1 85 ? 8.643 1.645 -11.697 1.00 90.62 85 ILE A O 1
ATOM 660 N N . LEU A 1 86 ? 6.620 1.359 -10.760 1.00 87.25 86 LEU A N 1
ATOM 661 C CA . LEU A 1 86 ? 5.867 1.446 -12.010 1.00 87.25 86 LEU A CA 1
ATOM 662 C C . LEU A 1 86 ? 6.067 2.811 -12.688 1.00 87.25 86 LEU A C 1
ATOM 664 O O . LEU A 1 86 ? 6.304 2.863 -13.893 1.00 87.25 86 LEU A O 1
ATOM 668 N N . GLY A 1 87 ? 6.027 3.907 -11.926 1.00 87.62 87 GLY A N 1
ATOM 669 C CA . GLY A 1 87 ? 6.287 5.254 -12.439 1.00 87.62 87 GLY A CA 1
ATOM 670 C C . GLY A 1 87 ? 7.694 5.406 -13.020 1.00 87.62 87 GLY A C 1
ATOM 671 O O . GLY A 1 87 ? 7.845 5.878 -14.147 1.00 87.62 87 GLY A O 1
ATOM 672 N N . ILE A 1 88 ? 8.718 4.938 -12.297 1.00 91.25 88 ILE A N 1
ATOM 673 C CA . ILE A 1 88 ? 10.112 4.936 -12.771 1.00 91.25 88 ILE A CA 1
ATOM 674 C C . ILE A 1 88 ? 10.242 4.095 -14.044 1.00 91.25 88 ILE A C 1
ATOM 676 O O . ILE A 1 88 ? 10.869 4.536 -15.006 1.00 91.25 88 ILE A O 1
ATOM 680 N N . PHE A 1 89 ? 9.618 2.914 -14.079 1.00 88.19 89 PHE A N 1
ATOM 681 C CA . PHE A 1 89 ? 9.636 2.038 -15.247 1.00 88.19 89 PHE A CA 1
ATOM 682 C C . PHE A 1 89 ? 9.017 2.714 -16.474 1.00 88.19 89 PHE A C 1
ATOM 684 O O . PHE A 1 89 ? 9.600 2.656 -17.552 1.00 88.19 89 PHE A O 1
ATOM 691 N N . ILE A 1 90 ? 7.880 3.402 -16.319 1.00 86.94 90 ILE A N 1
ATOM 692 C CA . ILE A 1 90 ? 7.237 4.147 -17.411 1.00 86.94 90 ILE A CA 1
ATOM 693 C C . ILE A 1 90 ? 8.154 5.264 -17.923 1.00 86.94 90 ILE A C 1
ATOM 695 O O . ILE A 1 90 ? 8.310 5.408 -19.134 1.00 86.94 90 ILE A O 1
ATOM 699 N N . ILE A 1 91 ? 8.780 6.033 -17.028 1.00 89.38 91 ILE A N 1
ATOM 700 C CA . ILE A 1 91 ? 9.698 7.117 -17.412 1.00 89.38 91 ILE A CA 1
ATOM 701 C C . ILE A 1 91 ? 10.916 6.554 -18.155 1.00 89.38 91 ILE A C 1
ATOM 703 O O . ILE A 1 91 ? 11.254 7.048 -19.227 1.00 89.38 91 ILE A O 1
ATOM 707 N N . ALA A 1 92 ? 11.540 5.497 -17.630 1.00 86.44 92 ALA A N 1
ATOM 708 C CA . ALA A 1 92 ? 12.699 4.854 -18.248 1.00 86.44 92 ALA A CA 1
ATOM 709 C C . ALA A 1 92 ? 12.358 4.243 -19.616 1.00 86.44 92 ALA A C 1
ATOM 711 O O . ALA A 1 92 ? 13.099 4.421 -20.577 1.00 86.44 92 ALA A O 1
ATOM 712 N N . ALA A 1 93 ? 11.206 3.577 -19.721 1.00 83.56 93 ALA A N 1
ATOM 713 C CA . ALA A 1 93 ? 10.690 3.033 -20.971 1.00 83.56 93 ALA A CA 1
ATOM 714 C C . ALA A 1 93 ? 10.513 4.134 -22.029 1.00 83.56 93 ALA A C 1
ATOM 716 O O . ALA A 1 93 ? 10.941 3.962 -23.164 1.00 83.56 93 ALA A O 1
ATOM 717 N N . ARG A 1 94 ? 9.950 5.288 -21.647 1.00 83.44 94 ARG A N 1
ATOM 718 C CA . ARG A 1 94 ? 9.793 6.442 -22.545 1.00 83.44 94 ARG A CA 1
ATOM 719 C C . ARG A 1 94 ? 11.119 7.086 -22.930 1.00 83.44 94 ARG A C 1
ATOM 721 O O . ARG A 1 94 ? 11.261 7.481 -24.076 1.00 83.44 94 ARG A O 1
ATOM 728 N N . ALA A 1 95 ? 12.068 7.184 -22.004 1.00 84.75 95 ALA A N 1
ATOM 729 C CA . ALA A 1 95 ? 13.383 7.763 -22.268 1.00 84.75 95 ALA A CA 1
ATOM 730 C C . ALA A 1 95 ? 14.240 6.907 -23.216 1.00 84.75 95 ALA A C 1
ATOM 732 O O . ALA A 1 95 ? 15.083 7.455 -23.909 1.00 84.75 95 ALA A O 1
ATOM 733 N N . LEU A 1 96 ? 14.031 5.586 -23.232 1.00 78.50 96 LEU A N 1
ATOM 734 C CA . LEU A 1 96 ? 14.735 4.637 -24.106 1.00 78.50 96 LEU A CA 1
ATOM 735 C C . LEU A 1 96 ? 14.022 4.381 -25.446 1.00 78.50 96 LEU A C 1
ATOM 737 O O . LEU A 1 96 ? 14.602 3.757 -26.331 1.00 78.50 96 LEU A O 1
ATOM 741 N N . ASP A 1 97 ? 12.753 4.782 -25.564 1.00 64.31 97 ASP A N 1
ATOM 742 C CA . ASP A 1 97 ? 11.989 4.768 -26.820 1.00 64.31 97 ASP A CA 1
ATOM 743 C C . ASP A 1 97 ? 12.204 6.036 -27.671 1.00 64.31 97 ASP A C 1
ATOM 745 O O . ASP A 1 97 ? 11.798 6.049 -28.835 1.00 64.31 97 ASP A O 1
ATOM 749 N N . VAL A 1 98 ? 12.800 7.088 -27.092 1.00 50.25 98 VAL A N 1
ATOM 750 C CA . VAL A 1 98 ? 13.350 8.262 -27.800 1.00 50.25 98 VAL A CA 1
ATOM 751 C C . VAL A 1 98 ? 14.762 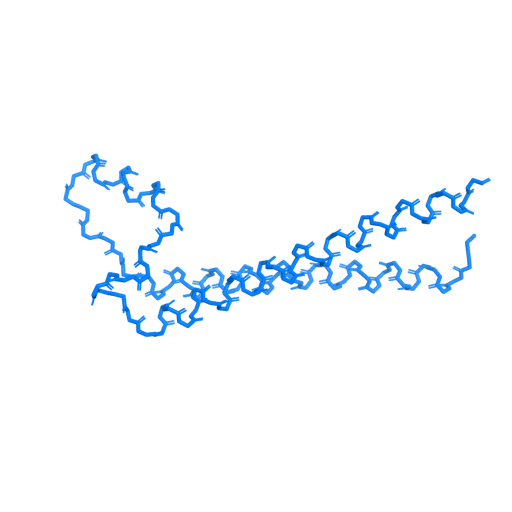7.933 -28.269 1.00 50.25 98 VAL A C 1
ATOM 753 O O . VAL A 1 98 ? 15.071 8.268 -29.433 1.00 50.25 98 VAL A O 1
#